Protein AF-A0A9E1GLB4-F1 (afdb_monomer_lite)

Secondary structure (DSSP, 8-state):
-----TT-----HHHHHHHHHHHHHTT---B--GGGHHHH-GGG--BPPPHHHHHHHHHHHHHT-

Foldseek 3Di:
DDDDDDPPDLPAVVNVVVVCVVCVVVVHADADDPVCCVHQNPVRGGHDDDPVVVVVVVVVVVVVD

Sequence (65 aa):
ETGHRKGKAVSKPEWVWNLTHQAHALGIPVFMKEDLLPIMGEAQMVQEFPPAFYRVLEEQKTWRK

Radius of gyration: 15.63 Å; chains: 1; bounding box: 33×27×38 Å

Structure (mmCIF, N/CA/C/O backbone):
data_AF-A0A9E1GLB4-F1
#
_entry.id   AF-A0A9E1GLB4-F1
#
loop_
_atom_site.group_PDB
_atom_site.id
_atom_site.type_symbol
_atom_site.label_atom_id
_atom_site.label_alt_id
_atom_site.label_comp_id
_atom_site.label_asym_id
_atom_site.label_entity_id
_atom_site.label_seq_id
_atom_site.pdbx_PDB_ins_code
_atom_site.Cartn_x
_atom_site.Cartn_y
_atom_site.Cartn_z
_atom_site.occupancy
_atom_site.B_iso_or_equiv
_atom_site.auth_seq_id
_atom_site.auth_comp_id
_atom_site.auth_asym_id
_atom_site.auth_atom_id
_atom_site.pdbx_PDB_model_num
ATOM 1 N N . GLU A 1 1 ? 21.657 -13.241 8.262 1.00 44.59 1 GLU A N 1
ATOM 2 C CA . GLU A 1 1 ? 21.794 -11.983 7.500 1.00 44.59 1 GLU A CA 1
ATOM 3 C C . GLU A 1 1 ? 22.034 -12.320 6.040 1.00 44.59 1 GLU A C 1
ATOM 5 O O . GLU A 1 1 ? 22.986 -13.029 5.746 1.00 44.59 1 GLU A O 1
ATOM 10 N N . THR A 1 2 ? 21.179 -11.893 5.115 1.00 45.66 2 THR A N 1
ATOM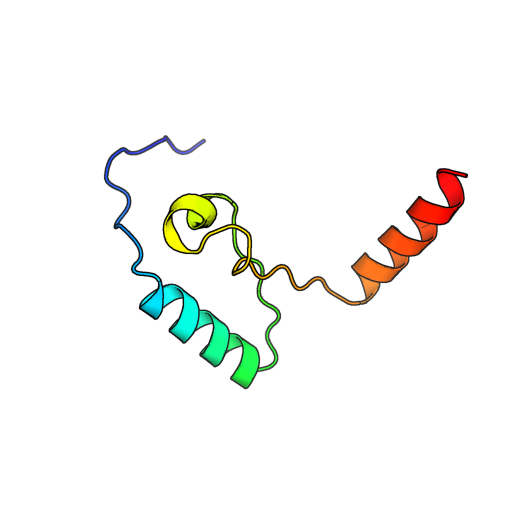 11 C CA . THR A 1 2 ? 21.441 -12.103 3.683 1.00 45.66 2 THR A CA 1
ATOM 12 C C . THR A 1 2 ? 21.512 -10.770 2.966 1.00 45.66 2 THR A C 1
ATOM 14 O O . THR A 1 2 ? 20.514 -10.244 2.487 1.00 45.66 2 THR A O 1
ATOM 17 N N . GLY A 1 3 ? 22.739 -10.248 2.938 1.00 43.62 3 GLY A N 1
ATOM 18 C CA . GLY A 1 3 ? 23.468 -9.953 1.707 1.00 43.62 3 GLY A CA 1
ATOM 19 C C . GLY A 1 3 ? 22.741 -9.122 0.658 1.00 43.62 3 GLY A C 1
ATOM 20 O O . GLY A 1 3 ? 21.969 -9.639 -0.147 1.00 43.62 3 GLY A O 1
ATOM 21 N N . HIS A 1 4 ? 23.118 -7.848 0.606 1.00 48.28 4 HIS A N 1
ATOM 22 C CA . HIS A 1 4 ? 22.888 -6.900 -0.478 1.00 48.28 4 HIS A CA 1
ATOM 23 C C . HIS A 1 4 ? 23.459 -7.439 -1.812 1.00 48.28 4 HIS A C 1
ATOM 25 O O . HIS A 1 4 ? 24.566 -7.097 -2.223 1.00 48.28 4 HIS A O 1
ATOM 31 N N . ARG A 1 5 ? 22.728 -8.329 -2.496 1.00 61.22 5 ARG A N 1
ATOM 32 C CA . ARG A 1 5 ? 23.080 -8.788 -3.849 1.00 61.22 5 ARG A CA 1
ATOM 33 C C . ARG A 1 5 ? 22.698 -7.708 -4.867 1.00 61.22 5 ARG A C 1
ATOM 35 O O . ARG A 1 5 ? 21.517 -7.433 -5.071 1.00 61.22 5 ARG A O 1
ATOM 42 N N . LYS A 1 6 ? 23.703 -7.108 -5.517 1.00 46.69 6 LYS A N 1
ATOM 43 C CA . LYS A 1 6 ? 23.530 -6.289 -6.729 1.00 46.69 6 LYS A CA 1
ATOM 44 C C . LYS A 1 6 ? 23.061 -7.204 -7.866 1.00 46.69 6 LYS A C 1
ATOM 46 O O . LYS A 1 6 ? 23.701 -8.218 -8.123 1.00 46.69 6 LYS A O 1
ATOM 51 N N . GLY A 1 7 ? 21.937 -6.860 -8.497 1.00 51.91 7 GLY A N 1
ATOM 52 C CA . GLY A 1 7 ? 21.277 -7.680 -9.523 1.00 51.91 7 GLY A CA 1
ATOM 53 C C . GLY A 1 7 ? 19.836 -8.093 -9.200 1.00 51.91 7 GLY A C 1
ATOM 54 O O . GLY A 1 7 ? 19.325 -9.009 -9.839 1.00 51.91 7 GLY A O 1
ATOM 55 N N . LYS A 1 8 ? 19.169 -7.462 -8.215 1.00 59.72 8 LYS A N 1
ATOM 56 C CA . LYS A 1 8 ? 17.721 -7.643 -8.011 1.00 59.72 8 LYS A CA 1
ATOM 57 C C . LYS A 1 8 ? 17.007 -7.360 -9.337 1.00 59.72 8 LYS A C 1
ATOM 59 O O . LYS A 1 8 ? 17.220 -6.300 -9.923 1.00 59.72 8 LYS A O 1
ATOM 64 N N . ALA A 1 9 ? 16.204 -8.321 -9.797 1.00 55.44 9 ALA A N 1
ATOM 65 C CA . ALA A 1 9 ? 15.309 -8.139 -10.930 1.00 55.44 9 ALA A CA 1
ATOM 66 C C . ALA A 1 9 ? 14.589 -6.795 -10.766 1.00 55.44 9 ALA A C 1
ATOM 68 O O . ALA A 1 9 ? 14.013 -6.536 -9.708 1.00 55.44 9 ALA A O 1
ATOM 69 N N . VAL A 1 10 ? 14.689 -5.924 -11.771 1.00 62.47 10 VAL A N 1
ATOM 70 C CA . VAL A 1 10 ? 13.929 -4.674 -11.797 1.00 62.47 10 VAL A CA 1
ATOM 71 C C . VAL A 1 10 ? 12.470 -5.091 -11.914 1.00 62.47 10 VAL A C 1
ATOM 73 O O . VAL A 1 10 ? 12.007 -5.429 -13.003 1.00 62.47 10 VAL A O 1
ATOM 76 N N . SER A 1 11 ? 11.766 -5.176 -10.785 1.00 65.25 11 SER A N 1
ATOM 77 C CA . SER A 1 11 ? 10.331 -5.428 -10.795 1.00 65.25 11 SER A CA 1
ATOM 78 C C . SER A 1 11 ? 9.695 -4.321 -11.621 1.00 65.25 11 SER A C 1
ATOM 80 O O . SER A 1 11 ? 9.882 -3.142 -11.333 1.00 65.25 11 SER A O 1
ATOM 82 N N . LYS A 1 12 ? 8.985 -4.683 -12.686 1.00 83.12 12 LYS A N 1
ATOM 83 C CA . LYS A 1 12 ? 8.229 -3.694 -13.448 1.00 83.12 12 LYS A CA 1
ATOM 84 C C . LYS A 1 12 ? 7.035 -3.236 -12.603 1.00 83.12 12 LYS A C 1
ATOM 86 O O . LYS A 1 12 ? 6.424 -4.092 -11.954 1.00 83.12 12 LYS A O 1
ATOM 91 N N . PRO A 1 13 ? 6.652 -1.947 -12.636 1.00 87.12 13 PRO A N 1
ATOM 92 C CA . PRO A 1 13 ? 5.487 -1.459 -11.895 1.00 87.12 13 PRO A CA 1
ATOM 93 C C . PRO A 1 13 ? 4.224 -2.285 -12.179 1.00 87.12 13 PRO A C 1
ATOM 95 O O . PRO A 1 13 ? 3.473 -2.613 -11.269 1.00 87.12 13 PRO A O 1
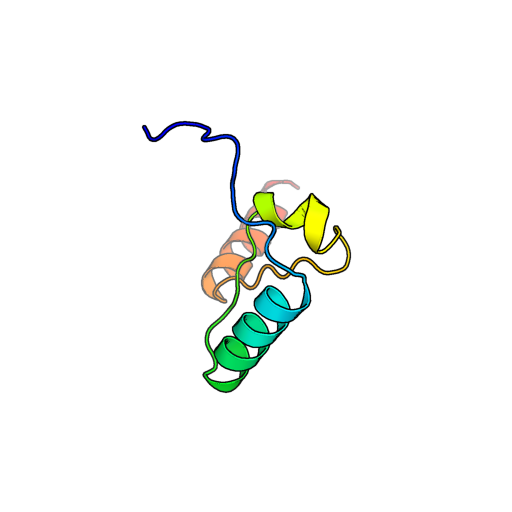ATOM 98 N N . GLU A 1 14 ? 4.041 -2.720 -13.430 1.00 90.50 14 GLU A N 1
ATOM 99 C CA . GLU A 1 14 ? 2.916 -3.558 -13.868 1.00 90.50 14 GLU A CA 1
ATOM 100 C C . GLU A 1 14 ? 2.781 -4.881 -13.089 1.00 90.50 14 GLU A C 1
ATOM 102 O O . GLU A 1 14 ? 1.669 -5.330 -12.820 1.00 90.50 14 GLU A O 1
ATOM 107 N N . TRP A 1 15 ? 3.892 -5.495 -12.670 1.00 91.56 15 TRP A N 1
ATOM 108 C CA . TRP A 1 15 ? 3.860 -6.733 -11.886 1.00 91.56 15 TRP A CA 1
ATOM 109 C C . TRP A 1 15 ? 3.411 -6.480 -10.455 1.00 91.56 15 TRP A C 1
ATOM 111 O O . TRP A 1 15 ? 2.614 -7.247 -9.919 1.00 91.56 15 TRP A O 1
ATOM 121 N N . VAL A 1 16 ? 3.903 -5.392 -9.857 1.00 91.50 16 VAL A N 1
ATOM 122 C CA . VAL A 1 16 ? 3.497 -4.965 -8.515 1.00 91.50 16 VAL A CA 1
ATOM 123 C C . VAL A 1 16 ? 2.000 -4.679 -8.518 1.00 91.50 16 VAL A C 1
ATOM 125 O O . VAL A 1 16 ? 1.277 -5.233 -7.696 1.00 91.50 16 VAL A O 1
ATOM 128 N N . TRP A 1 17 ? 1.517 -3.924 -9.508 1.00 93.31 17 TRP A N 1
ATOM 129 C CA . TRP A 1 17 ? 0.092 -3.658 -9.664 1.00 93.31 17 TRP A CA 1
ATOM 130 C C . TRP A 1 17 ? -0.724 -4.932 -9.810 1.00 93.31 17 TRP A C 1
ATOM 132 O O . TRP A 1 17 ? -1.718 -5.084 -9.108 1.00 93.31 17 TRP A O 1
ATOM 142 N N . ASN A 1 18 ? -0.326 -5.859 -10.680 1.00 94.56 18 ASN A N 1
ATOM 143 C CA . ASN A 1 18 ? -1.083 -7.091 -10.889 1.00 94.56 18 ASN A CA 1
ATOM 144 C C . ASN A 1 18 ? -1.200 -7.927 -9.599 1.00 94.56 18 ASN A C 1
ATOM 146 O O . ASN A 1 18 ? -2.271 -8.449 -9.298 1.00 94.56 18 ASN A O 1
ATOM 150 N N . LEU A 1 19 ? -0.126 -8.004 -8.804 1.00 93.25 19 LEU A N 1
ATOM 151 C CA . LEU A 1 19 ? -0.144 -8.677 -7.502 1.00 93.25 19 LEU A CA 1
ATOM 152 C C . LEU A 1 19 ? -1.061 -7.968 -6.503 1.00 93.25 19 LEU A C 1
ATOM 154 O O . LEU A 1 19 ? -1.860 -8.626 -5.841 1.00 93.25 19 LEU A O 1
ATOM 158 N N . THR A 1 20 ? -0.983 -6.639 -6.422 1.00 94.31 20 THR A N 1
ATOM 159 C CA . THR A 1 20 ? -1.854 -5.840 -5.552 1.00 94.31 20 THR A CA 1
ATOM 160 C C . THR A 1 20 ? -3.326 -6.025 -5.917 1.00 94.31 20 THR A C 1
ATOM 162 O O . THR A 1 20 ? -4.141 -6.287 -5.039 1.00 94.31 20 THR A O 1
ATOM 165 N N . HIS A 1 21 ? -3.672 -5.988 -7.207 1.00 95.31 21 HIS A N 1
ATOM 166 C CA . HIS A 1 21 ? -5.048 -6.211 -7.660 1.00 95.31 21 HIS A CA 1
ATOM 167 C C . HIS A 1 21 ? -5.557 -7.611 -7.296 1.00 95.31 21 HIS A C 1
ATOM 169 O O . HIS A 1 21 ? -6.686 -7.743 -6.830 1.00 95.31 21 HIS A O 1
ATOM 175 N N . GLN A 1 22 ? -4.736 -8.652 -7.465 1.00 97.19 22 GLN A N 1
ATOM 176 C CA . GLN A 1 22 ? -5.108 -10.017 -7.079 1.00 97.19 22 GLN A CA 1
ATOM 177 C C . GLN A 1 22 ? -5.295 -10.161 -5.567 1.00 97.19 22 GLN A C 1
ATOM 179 O O . GLN A 1 22 ? -6.267 -10.772 -5.130 1.00 97.19 22 GLN A O 1
ATOM 184 N N . ALA A 1 23 ? -4.403 -9.574 -4.765 1.00 95.56 23 ALA A N 1
ATOM 185 C CA . ALA A 1 23 ? -4.532 -9.571 -3.312 1.00 95.56 23 ALA A CA 1
ATOM 186 C C . ALA A 1 23 ? -5.835 -8.885 -2.876 1.00 95.56 23 ALA A C 1
ATOM 188 O O . ALA A 1 23 ? -6.608 -9.467 -2.116 1.00 95.56 23 ALA A O 1
ATOM 189 N N . HIS A 1 24 ? -6.139 -7.713 -3.438 1.00 95.00 24 HIS A N 1
ATOM 190 C CA . HIS A 1 24 ? -7.374 -6.989 -3.141 1.00 95.00 24 HIS A CA 1
ATOM 191 C C . HIS A 1 24 ? -8.624 -7.760 -3.581 1.00 95.00 24 HIS A C 1
ATOM 193 O O . HIS A 1 24 ? -9.606 -7.795 -2.844 1.00 95.00 24 HIS A O 1
ATOM 199 N N . ALA A 1 25 ? -8.587 -8.441 -4.733 1.00 96.88 25 ALA A N 1
ATOM 200 C CA . ALA A 1 25 ? -9.683 -9.301 -5.184 1.00 96.88 25 ALA A CA 1
ATOM 201 C C . ALA A 1 25 ? -9.959 -10.471 -4.218 1.00 96.88 25 ALA A C 1
ATOM 203 O O . ALA A 1 25 ? -11.087 -10.953 -4.139 1.00 96.88 25 ALA A O 1
ATOM 204 N N . LEU A 1 26 ? -8.945 -10.903 -3.464 1.00 96.06 26 LEU A N 1
ATOM 205 C CA . LEU A 1 26 ? -9.045 -11.928 -2.423 1.00 96.06 26 LEU A CA 1
ATOM 206 C C . LEU A 1 26 ? -9.264 -11.345 -1.013 1.00 96.06 26 LEU A C 1
ATOM 208 O O . LEU A 1 26 ? -9.301 -12.102 -0.045 1.00 96.06 26 LEU A O 1
ATOM 212 N N . GLY A 1 27 ? -9.396 -10.021 -0.874 1.00 92.38 27 GLY A N 1
ATOM 213 C CA . GLY A 1 27 ? -9.536 -9.345 0.419 1.00 92.38 27 GLY A CA 1
ATOM 214 C C . GLY A 1 27 ? -8.279 -9.403 1.296 1.00 92.38 27 GLY A C 1
ATOM 215 O O . GLY A 1 27 ? -8.373 -9.273 2.515 1.00 92.38 27 GLY A O 1
ATOM 216 N N . ILE A 1 28 ? -7.110 -9.635 0.695 1.00 92.12 28 ILE A N 1
ATOM 217 C CA . ILE A 1 28 ? -5.824 -9.691 1.390 1.00 92.12 28 ILE A CA 1
ATOM 218 C C . ILE A 1 28 ? -5.223 -8.279 1.410 1.00 92.12 28 ILE A C 1
ATOM 220 O O . ILE A 1 28 ? -4.996 -7.722 0.333 1.00 92.12 28 ILE A O 1
ATOM 224 N N . PRO A 1 29 ? -4.932 -7.711 2.595 1.00 92.00 29 PRO A N 1
ATOM 225 C CA . PRO A 1 29 ? -4.321 -6.393 2.690 1.00 92.00 29 PRO A CA 1
ATOM 226 C C . PRO A 1 29 ? -2.879 -6.411 2.177 1.00 92.00 29 PRO A C 1
ATOM 228 O O . PRO A 1 29 ? -2.138 -7.376 2.398 1.00 92.00 29 PRO A O 1
ATOM 231 N N . VAL A 1 30 ? -2.466 -5.331 1.517 1.00 93.94 30 VAL A N 1
ATOM 232 C CA . VAL A 1 30 ? -1.137 -5.215 0.903 1.00 93.94 30 VAL A CA 1
ATOM 233 C C . VAL A 1 30 ? -0.257 -4.214 1.642 1.00 93.94 30 VAL A C 1
ATOM 235 O O . VAL A 1 30 ? -0.640 -3.078 1.911 1.00 93.94 30 VAL A O 1
ATOM 238 N N . PHE A 1 31 ? 0.988 -4.618 1.893 1.00 94.12 31 PHE A N 1
ATOM 239 C CA . PHE A 1 31 ? 2.033 -3.741 2.407 1.00 94.12 31 PHE A CA 1
ATOM 240 C C . PHE A 1 31 ? 3.246 -3.753 1.471 1.00 94.12 31 PHE A C 1
ATOM 242 O O . PHE A 1 31 ? 3.970 -4.748 1.374 1.00 94.12 31 PHE A O 1
ATOM 249 N N . MET A 1 32 ? 3.472 -2.644 0.768 1.00 93.00 32 MET A N 1
ATOM 250 C CA . MET A 1 32 ? 4.619 -2.467 -0.119 1.00 93.00 32 MET A CA 1
ATOM 251 C C . MET A 1 32 ? 5.862 -2.064 0.675 1.00 93.00 32 MET A C 1
ATOM 253 O O . MET A 1 32 ? 5.847 -1.116 1.459 1.00 93.00 32 MET A O 1
ATOM 257 N N . LYS A 1 33 ? 6.974 -2.764 0.436 1.00 90.38 33 LYS A N 1
ATOM 258 C CA . LYS A 1 33 ? 8.262 -2.468 1.073 1.00 90.38 33 LYS A CA 1
ATOM 259 C C . LYS A 1 33 ? 8.933 -1.249 0.426 1.00 90.38 33 LYS A C 1
ATOM 261 O O . LYS A 1 33 ? 8.856 -1.085 -0.786 1.00 90.38 33 LYS A O 1
ATOM 266 N N . GLU A 1 34 ? 9.685 -0.474 1.210 1.00 90.12 34 GLU A N 1
ATOM 267 C CA . GLU A 1 34 ? 10.500 0.676 0.765 1.00 90.12 34 GLU A CA 1
ATOM 268 C C . GLU A 1 34 ? 11.399 0.399 -0.457 1.00 90.12 34 GLU A C 1
ATOM 270 O O . GLU A 1 34 ? 11.619 1.290 -1.271 1.00 90.12 34 GLU A O 1
ATOM 275 N N . ASP A 1 35 ? 11.853 -0.847 -0.649 1.00 89.19 35 ASP A N 1
ATOM 276 C CA . ASP A 1 35 ? 12.636 -1.270 -1.822 1.00 89.19 35 ASP A CA 1
ATOM 277 C C . ASP A 1 35 ? 11.894 -1.028 -3.158 1.00 89.19 35 ASP A C 1
ATOM 279 O O . ASP A 1 35 ? 12.529 -1.012 -4.212 1.00 89.19 35 ASP A O 1
ATOM 283 N N . LEU A 1 36 ? 10.563 -0.862 -3.134 1.00 89.62 36 LEU A N 1
ATOM 284 C CA . LEU A 1 36 ? 9.738 -0.545 -4.303 1.00 89.62 36 LEU A CA 1
ATOM 285 C C . LEU A 1 36 ? 9.645 0.958 -4.599 1.00 89.62 36 LEU A C 1
ATOM 287 O O . LEU A 1 36 ?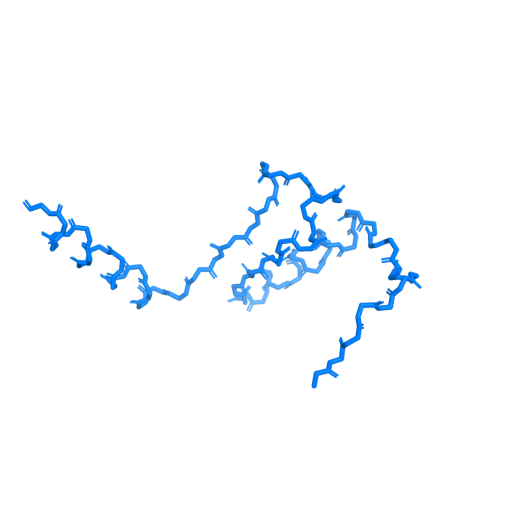 9.170 1.312 -5.676 1.00 89.62 36 LEU A O 1
ATOM 291 N N . LEU A 1 37 ? 10.125 1.842 -3.716 1.00 90.56 37 LEU A N 1
ATOM 292 C CA . LEU A 1 37 ? 10.073 3.297 -3.922 1.00 90.56 37 LEU A CA 1
ATOM 293 C C . LEU A 1 37 ? 10.689 3.751 -5.256 1.00 90.56 37 LEU A C 1
ATOM 295 O O . LEU A 1 37 ? 10.034 4.529 -5.947 1.00 90.56 37 LEU A O 1
ATOM 299 N N . PRO A 1 38 ? 11.870 3.259 -5.691 1.00 89.88 38 PRO A N 1
ATOM 300 C CA . PRO A 1 38 ? 12.450 3.665 -6.975 1.00 89.88 38 PRO A CA 1
ATOM 301 C C . PRO A 1 38 ? 11.635 3.218 -8.199 1.00 89.88 38 PRO A C 1
ATOM 303 O O . PRO A 1 38 ? 11.897 3.680 -9.305 1.00 89.88 38 PRO A O 1
ATOM 306 N N . ILE A 1 39 ? 10.695 2.287 -8.014 1.00 88.94 39 ILE A N 1
ATOM 307 C CA . ILE A 1 39 ? 9.909 1.652 -9.078 1.00 88.94 39 ILE A CA 1
ATOM 308 C C . ILE A 1 39 ? 8.495 2.239 -9.124 1.00 88.94 39 ILE A C 1
ATOM 310 O O . ILE A 1 39 ? 8.002 2.575 -10.196 1.00 88.94 39 ILE A O 1
ATOM 314 N N . MET A 1 40 ? 7.841 2.347 -7.967 1.00 91.06 40 MET A N 1
ATOM 315 C CA . MET A 1 40 ? 6.447 2.779 -7.841 1.00 91.06 40 MET A CA 1
ATOM 316 C C . MET A 1 40 ? 6.326 4.291 -7.634 1.00 91.06 40 MET A C 1
ATOM 318 O O . MET A 1 40 ? 5.352 4.901 -8.069 1.00 91.06 40 MET A O 1
ATOM 322 N N . GLY A 1 41 ? 7.320 4.904 -6.990 1.00 91.06 41 GLY A N 1
ATOM 323 C CA . GLY A 1 41 ? 7.221 6.264 -6.475 1.00 91.06 41 GLY A CA 1
ATOM 324 C C . GLY A 1 41 ? 6.383 6.343 -5.195 1.00 91.06 41 GLY A C 1
ATOM 325 O O . GLY A 1 41 ? 5.537 5.495 -4.919 1.00 91.06 41 GLY A O 1
ATOM 326 N N . GLU A 1 42 ? 6.618 7.386 -4.400 1.00 91.50 42 GLU A N 1
ATOM 327 C CA . GLU A 1 42 ? 5.991 7.577 -3.084 1.00 91.50 42 GLU A CA 1
ATOM 328 C C . GLU A 1 42 ? 4.457 7.611 -3.155 1.00 91.50 42 GLU A C 1
ATOM 330 O O . GLU A 1 42 ? 3.783 6.935 -2.383 1.00 91.50 42 GLU A O 1
ATOM 335 N N . ALA A 1 43 ? 3.904 8.319 -4.144 1.00 92.12 43 ALA A N 1
ATOM 336 C CA . ALA A 1 43 ? 2.461 8.485 -4.317 1.00 92.12 43 ALA A CA 1
ATOM 337 C C . ALA A 1 43 ? 1.709 7.186 -4.660 1.00 92.12 43 ALA A C 1
ATOM 339 O O . ALA A 1 43 ? 0.481 7.176 -4.661 1.00 92.12 43 ALA A O 1
ATOM 340 N N . GLN A 1 44 ? 2.415 6.114 -5.022 1.00 91.50 44 GLN A N 1
ATOM 341 C CA . GLN A 1 44 ? 1.820 4.835 -5.423 1.00 91.50 44 GLN A CA 1
ATOM 342 C C . GLN A 1 44 ? 2.114 3.710 -4.425 1.00 91.50 44 GLN A C 1
ATOM 344 O O . GLN A 1 44 ? 1.742 2.561 -4.663 1.00 91.50 44 GLN A O 1
ATOM 349 N N . MET A 1 45 ? 2.776 4.022 -3.310 1.00 93.94 45 MET A N 1
ATOM 350 C CA . MET A 1 45 ? 3.024 3.059 -2.246 1.00 93.94 45 MET A CA 1
ATOM 351 C C . MET A 1 45 ? 1.730 2.750 -1.490 1.00 93.94 45 MET A C 1
ATOM 353 O O . MET A 1 45 ? 1.040 3.654 -1.023 1.00 93.94 45 ME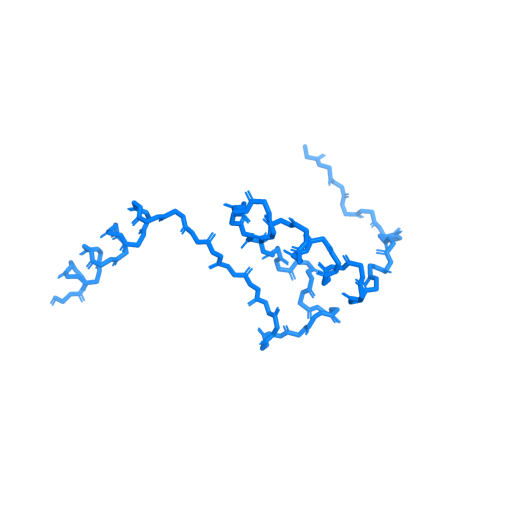T A O 1
ATOM 357 N N . VAL A 1 46 ? 1.439 1.461 -1.315 1.00 93.50 46 VAL A N 1
ATOM 358 C CA . VAL A 1 46 ? 0.286 0.976 -0.543 1.00 93.50 46 VAL A CA 1
ATOM 359 C C . VAL A 1 46 ? 0.765 0.377 0.779 1.00 93.50 46 VAL A C 1
ATOM 361 O O . VAL A 1 46 ? 1.655 -0.475 0.790 1.00 93.50 46 VAL A O 1
ATOM 364 N N . GLN A 1 47 ? 0.185 0.825 1.894 1.00 92.69 47 GLN A N 1
ATOM 365 C CA . GLN A 1 47 ? 0.449 0.313 3.242 1.00 92.69 47 GLN A CA 1
ATOM 366 C C . GLN A 1 47 ? -0.872 0.109 3.989 1.00 92.69 47 GLN A C 1
ATOM 368 O O . GLN A 1 47 ? -1.339 0.981 4.723 1.00 92.69 47 GLN A O 1
ATOM 373 N N . GLU A 1 48 ? -1.488 -1.046 3.779 1.00 92.31 48 GLU A N 1
ATOM 374 C CA . GLU A 1 48 ? -2.726 -1.431 4.447 1.00 92.31 48 GLU A CA 1
ATOM 375 C C . GLU A 1 48 ? -2.397 -2.237 5.700 1.00 92.31 48 GLU A C 1
ATOM 377 O O . GLU A 1 48 ? -1.813 -3.321 5.638 1.00 92.31 48 GLU A O 1
ATOM 382 N N . PHE A 1 49 ? -2.763 -1.699 6.861 1.00 88.38 49 PHE A N 1
ATOM 383 C CA . PHE A 1 49 ? -2.558 -2.378 8.134 1.00 88.38 49 PHE A CA 1
ATOM 384 C C . PHE A 1 49 ? -3.853 -3.027 8.631 1.00 88.38 49 PHE A C 1
ATOM 386 O O . PHE A 1 49 ? -4.950 -2.568 8.308 1.00 88.38 49 PHE A O 1
ATOM 393 N N . PRO A 1 50 ? -3.768 -4.068 9.476 1.00 84.69 50 PRO A N 1
ATOM 394 C CA . PRO A 1 50 ? -4.945 -4.591 10.153 1.00 84.69 50 PRO A CA 1
ATOM 395 C C . PRO A 1 50 ? -5.655 -3.502 10.982 1.00 84.69 50 PRO A C 1
ATOM 397 O O . PRO A 1 50 ? -4.976 -2.679 11.605 1.00 84.69 50 PRO A O 1
ATOM 400 N N . PRO A 1 51 ? -6.997 -3.535 11.111 1.00 83.62 51 PRO A N 1
ATOM 401 C CA . PRO A 1 51 ? -7.762 -2.578 11.922 1.00 83.62 51 PRO A CA 1
ATOM 402 C C . PRO A 1 51 ? -7.248 -2.404 13.358 1.00 83.62 51 PRO A C 1
ATOM 404 O O . PRO A 1 51 ? -7.243 -1.298 13.898 1.00 83.62 51 PRO A O 1
ATOM 407 N N . ALA A 1 52 ? -6.763 -3.487 13.972 1.00 85.62 52 ALA A N 1
ATOM 408 C CA . ALA A 1 52 ? -6.175 -3.454 15.309 1.00 85.62 52 ALA A CA 1
ATOM 409 C C . ALA A 1 52 ? -4.946 -2.532 15.396 1.00 85.62 52 ALA A C 1
ATOM 411 O O . ALA A 1 52 ? -4.735 -1.893 16.422 1.00 85.62 52 ALA A O 1
ATOM 412 N N . PHE A 1 53 ? -4.166 -2.420 14.319 1.00 85.31 53 PHE A N 1
ATOM 413 C CA . PHE A 1 53 ? -2.993 -1.554 14.274 1.00 85.31 53 PHE A CA 1
ATOM 414 C C . PHE A 1 53 ? -3.391 -0.076 14.241 1.00 85.31 53 PHE A C 1
ATOM 416 O O . PHE A 1 53 ? -2.826 0.724 14.982 1.00 85.31 53 PHE A O 1
ATOM 423 N N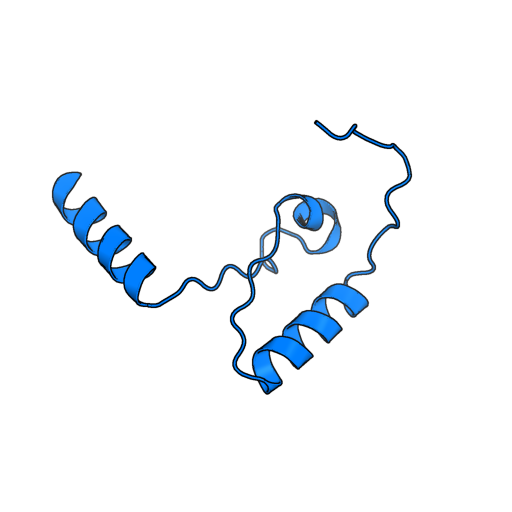 . TYR A 1 54 ? -4.426 0.284 13.472 1.00 84.88 54 TYR A N 1
ATOM 424 C CA . TYR A 1 54 ? -4.955 1.653 13.468 1.00 84.88 54 TYR A CA 1
ATOM 425 C C . TYR A 1 54 ? -5.435 2.087 14.857 1.00 84.88 54 TYR A C 1
ATOM 427 O O . TYR A 1 54 ? -5.184 3.219 15.254 1.00 84.88 54 TYR A O 1
ATOM 435 N N . ARG A 1 55 ? -6.040 1.182 15.640 1.00 85.81 55 ARG A N 1
ATOM 436 C CA . ARG A 1 55 ? -6.434 1.481 17.029 1.00 85.81 55 ARG A CA 1
ATOM 437 C C . ARG A 1 55 ? -5.240 1.852 17.908 1.00 85.81 55 ARG A C 1
ATOM 439 O O . ARG A 1 55 ? -5.300 2.853 18.611 1.00 85.81 55 ARG A O 1
ATOM 446 N N . VAL A 1 56 ? -4.148 1.090 17.819 1.00 86.75 56 VAL A N 1
ATOM 447 C CA . VAL A 1 56 ? -2.904 1.389 18.548 1.00 86.75 56 VAL A CA 1
ATOM 448 C C . VAL A 1 56 ? -2.324 2.737 18.110 1.00 86.75 56 VAL A C 1
ATOM 450 O O . VAL A 1 56 ? -1.866 3.504 18.953 1.00 86.75 56 VAL A O 1
ATOM 453 N N . LEU A 1 57 ? -2.370 3.060 16.812 1.00 85.12 57 LEU A N 1
ATOM 454 C CA . LEU A 1 57 ? -1.908 4.355 16.301 1.00 85.12 57 LEU A CA 1
ATOM 455 C C . LEU A 1 57 ? -2.745 5.524 16.839 1.00 85.12 57 LEU A C 1
ATOM 457 O O . LEU A 1 57 ? -2.177 6.548 17.217 1.00 85.12 57 LEU A O 1
ATOM 461 N N . GLU A 1 58 ? -4.072 5.384 16.900 1.00 86.56 58 GLU A N 1
ATOM 462 C CA . GLU A 1 58 ? -4.945 6.406 17.491 1.00 86.56 58 GLU A CA 1
ATOM 463 C C . GLU A 1 58 ? -4.685 6.579 18.988 1.00 86.56 58 GLU A C 1
ATOM 465 O O . GLU A 1 58 ? -4.535 7.708 19.455 1.00 86.56 58 GLU A O 1
ATOM 470 N N . GLU A 1 59 ? -4.538 5.481 19.734 1.00 86.62 59 GLU A N 1
ATOM 471 C CA . GLU A 1 59 ? -4.160 5.540 21.146 1.00 86.62 59 GLU A CA 1
ATOM 472 C C . GLU A 1 59 ? -2.819 6.272 21.304 1.00 86.62 59 GLU A C 1
ATOM 474 O O . GLU A 1 59 ? -2.756 7.269 22.015 1.00 86.62 59 GLU A O 1
ATOM 479 N N . GLN A 1 60 ? -1.764 5.901 20.573 1.00 86.06 60 GLN A N 1
ATOM 480 C CA . GLN A 1 60 ? -0.461 6.583 20.636 1.00 86.06 60 GLN A CA 1
ATOM 481 C C . GLN A 1 60 ? -0.518 8.090 20.335 1.00 86.06 60 GLN A C 1
ATOM 483 O O . GLN A 1 60 ? 0.212 8.859 20.966 1.00 86.06 60 GLN A O 1
ATOM 488 N N . LYS A 1 61 ? -1.380 8.543 19.413 1.00 85.19 61 LYS A N 1
ATOM 489 C CA . LYS A 1 61 ? -1.581 9.983 19.156 1.00 85.19 61 LYS A CA 1
ATOM 490 C C . LYS A 1 61 ? -2.094 10.719 20.394 1.00 85.19 61 LYS A C 1
ATOM 492 O O . LYS A 1 61 ? -1.726 11.873 20.595 1.00 85.19 61 LYS A O 1
ATOM 497 N N . THR A 1 62 ? -2.912 10.063 21.220 1.00 84.25 62 THR A N 1
ATOM 498 C CA . THR A 1 62 ? -3.431 10.648 22.468 1.00 84.25 62 THR A CA 1
ATOM 499 C C . THR A 1 62 ? -2.369 10.762 23.562 1.00 84.25 62 THR A C 1
ATOM 501 O O . THR A 1 62 ? -2.409 11.724 24.316 1.00 84.25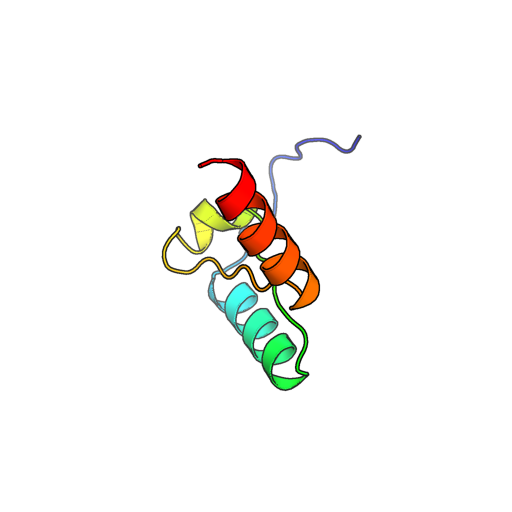 62 THR A O 1
ATOM 504 N N . TRP A 1 63 ? -1.374 9.867 23.597 1.00 77.06 63 TRP A N 1
ATOM 505 C CA . TRP A 1 63 ? -0.250 9.919 24.549 1.00 77.06 63 TRP A CA 1
ATOM 506 C C . TRP A 1 63 ? 0.835 10.945 24.194 1.00 77.06 63 TRP A C 1
ATOM 508 O O . TRP A 1 63 ? 1.653 11.292 25.040 1.00 77.06 63 TRP A O 1
ATOM 518 N N . ARG A 1 64 ? 0.894 11.400 22.935 1.00 64.94 64 ARG A N 1
ATOM 519 C CA . ARG A 1 64 ? 1.848 12.431 22.477 1.00 64.94 64 ARG A CA 1
ATOM 520 C C . ARG A 1 64 ? 1.309 13.865 22.617 1.00 64.94 64 ARG A C 1
ATOM 522 O O . ARG A 1 64 ? 1.979 14.786 22.149 1.00 64.94 64 ARG A O 1
ATOM 529 N N . LYS A 1 65 ? 0.124 14.045 23.207 1.00 55.03 65 LYS A N 1
ATOM 530 C CA . LYS A 1 65 ? -0.410 15.339 23.661 1.00 55.03 65 LYS A CA 1
ATOM 531 C C . LYS A 1 65 ? -0.114 15.529 25.139 1.00 55.03 65 LYS A C 1
ATOM 533 O O . LYS A 1 65 ? 0.168 16.689 25.501 1.00 55.03 65 LYS A O 1
#

Organism: NCBI:txid853

pLDDT: mean 82.95, std 15.23, range [43.62, 97.19]